Protein 3UE2 (pdb70)

CATH classification: 3.30.70.330

Organism: Homo sapiens (NCBI:txid9606)

Structure (mmCIF, N/CA/C/O backbone):
data_3UE2
#
_entry.id   3UE2
#
_cell.length_a   36.640
_cell.length_b   49.995
_cell.length_c   55.130
_cell.angle_alpha   90.00
_cell.angle_beta   90.00
_cell.angle_gamma   90.00
#
_symmetry.space_group_name_H-M   'P 21 21 21'
#
loop_
_entity.id
_entity.type
_entity.pdbx_description
1 polymer 'Poly(U)-binding-splicing factor PUF60'
2 non-polymer 'SULFATE ION'
3 water water
#
loop_
_atom_site.group_PDB
_atom_site.id
_atom_site.type_symbol
_atom_site.label_atom_id
_atom_site.label_alt_id
_atom_site.label_comp_id
_atom_site.label_asym_id
_atom_site.label_entity_id
_atom_site.label_seq_id
_atom_site.pdbx_PDB_ins_code
_atom_site.Cartn_x
_atom_site.Cartn_y
_atom_site.Cartn_z
_atom_site.occupancy
_atom_site.B_iso_or_equiv
_atom_site.auth_seq_id
_atom_site.auth_comp_id
_atom_site.auth_asym_id
_atom_site.auth_atom_id
_atom_site.pdbx_PDB_model_num
ATOM 1 N N . GLY A 1 1 ? -19.377 -19.175 56.054 1.00 14.26 0 GLY A N 1
ATOM 2 C CA . GLY A 1 1 ? -18.241 -18.769 56.925 1.00 12.25 0 GLY A CA 1
ATOM 3 C C . GLY A 1 1 ? -17.317 -19.931 57.251 1.00 12.63 0 GLY A C 1
ATOM 4 O O . GLY A 1 1 ? -17.274 -20.916 56.511 1.00 13.36 0 GLY A O 1
ATOM 5 N N . SER A 1 2 ? -16.608 -19.825 58.386 1.00 12.10 443 SER A N 1
ATOM 6 C CA . SER A 1 2 ? -15.631 -20.841 58.819 1.00 12.05 443 SER A CA 1
ATOM 7 C C . SER A 1 2 ? -14.746 -21.324 57.593 1.00 10.62 443 SER A C 1
ATOM 8 O O . SER A 1 2 ? -14.547 -22.528 57.379 1.00 12.82 443 SER A O 1
ATOM 11 N N . GLY A 1 3 ? -14.246 -20.360 56.811 1.00 10.86 444 GLY A N 1
ATOM 12 C CA . GLY A 1 3 ? -13.358 -20.647 55.739 1.00 11.11 444 GLY A CA 1
ATOM 13 C C . GLY A 1 3 ? -13.952 -20.688 54.342 1.00 9.99 444 GLY A C 1
ATOM 14 O O . GLY A 1 3 ? -13.210 -20.822 53.380 1.00 10.88 444 GLY A O 1
ATOM 15 N N . SER A 1 4 ? -15.288 -20.579 54.204 1.00 10.25 445 SER A N 1
ATOM 16 C CA . SER A 1 4 ? -15.920 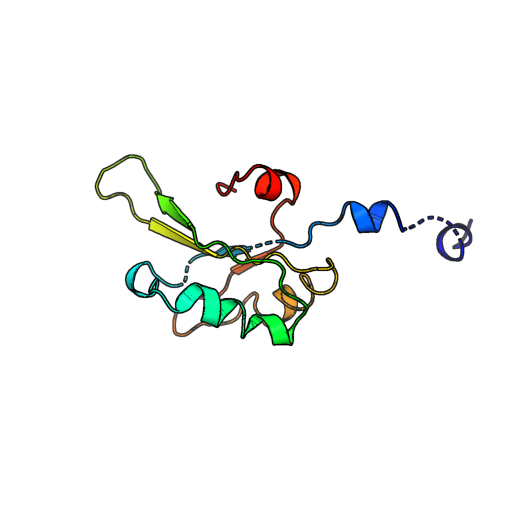-20.712 52.895 1.00 10.21 445 SER A CA 1
ATOM 17 C C . SER A 1 4 ? -15.531 -19.619 51.917 1.00 9.51 445 SER A C 1
ATOM 18 O O . SER A 1 4 ? -15.246 -19.920 50.775 1.00 10.10 445 SER A O 1
ATOM 21 N N . SER A 1 5 ? -15.442 -18.380 52.374 1.00 9.90 446 SER A N 1
ATOM 22 C CA . SER A 1 5 ? -15.077 -17.325 51.444 1.00 9.56 446 SER A CA 1
ATOM 23 C C . SER A 1 5 ? -13.632 -17.529 50.942 1.00 10.00 446 SER A C 1
ATOM 24 O O . SER A 1 5 ? -13.342 -17.415 49.736 1.00 9.49 446 SER A O 1
ATOM 27 N N . ALA A 1 6 ? -12.746 -17.924 51.852 1.00 9.13 447 ALA A N 1
ATOM 28 C CA . ALA A 1 6 ? -11.352 -18.229 51.437 1.00 8.61 447 ALA A CA 1
ATOM 29 C C . ALA A 1 6 ? -11.210 -19.426 50.485 1.00 9.76 447 ALA A C 1
ATOM 30 O O . ALA A 1 6 ? -10.463 -19.366 49.518 1.00 9.90 447 ALA A O 1
ATOM 32 N N . ARG A 1 7 ? -12.016 -20.450 50.688 1.00 9.95 448 ARG A N 1
ATOM 33 C CA . ARG A 1 7 ? -12.075 -21.592 49.768 1.00 10.09 448 ARG A CA 1
ATOM 34 C C . ARG A 1 7 ? -12.535 -21.176 48.375 1.00 9.20 448 ARG A C 1
ATOM 35 O O . ARG A 1 7 ? -12.150 -21.797 47.382 1.00 11.54 448 ARG A O 1
ATOM 43 N N . HIS A 1 8 ? -13.371 -20.151 48.314 1.00 9.41 449 HIS A N 1
ATOM 44 C CA . HIS A 1 8 ? -13.821 -19.572 47.057 1.00 8.65 449 HIS A CA 1
ATOM 45 C C . HIS A 1 8 ? -12.952 -18.397 46.583 1.00 7.43 449 HIS A C 1
ATOM 46 O O . HIS A 1 8 ? -13.283 -17.732 45.615 1.00 9.38 449 HIS A O 1
ATOM 61 N N . VAL A 1 10 ? -12.388 -15.490 47.775 1.00 8.94 451 VAL A N 1
ATOM 62 C CA . VAL A 1 10 ? -13.105 -14.230 47.716 1.00 8.60 451 VAL A CA 1
ATOM 63 C C . VAL A 1 10 ? -12.185 -13.059 48.040 1.00 8.55 451 VAL A C 1
ATOM 64 O O . VAL A 1 10 ? -11.520 -13.049 49.076 1.00 10.26 451 VAL A O 1
ATOM 76 N N . GLN A 1 12 ? -9.403 -12.315 46.808 1.00 9.52 453 GLN A N 1
ATOM 77 C CA . GLN A 1 12 ? -7.952 -12.563 46.761 1.00 9.55 453 GLN A CA 1
ATOM 78 C C . GLN A 1 12 ? -7.254 -11.876 45.593 1.00 9.17 453 GLN A C 1
ATOM 79 O O . GLN A 1 12 ? -6.145 -11.404 45.704 1.00 9.95 453 GLN A O 1
ATOM 85 N N . LYS A 1 13 ? -7.894 -11.881 44.438 1.00 9.15 454 LYS A N 1
ATOM 86 C CA A LYS A 1 13 ? -7.304 -11.309 43.218 0.47 10.16 454 LYS A CA 1
ATOM 87 C CA B LYS A 1 13 ? -7.260 -11.325 43.236 0.53 9.27 454 LYS A CA 1
ATOM 88 C C . LYS A 1 13 ? -7.088 -9.814 43.365 1.00 10.06 454 LYS A C 1
ATOM 89 O O . LYS A 1 13 ? -6.022 -9.277 43.010 1.00 10.67 454 LYS A O 1
ATOM 100 N N . LEU A 1 14 ? -8.082 -9.132 43.922 1.00 9.90 455 LEU A N 1
ATOM 101 C CA . LEU A 1 14 ? -7.945 -7.711 44.168 1.00 10.09 455 LEU A CA 1
ATOM 102 C C . LEU A 1 14 ? -6.904 -7.401 45.207 1.00 10.87 455 LEU A C 1
ATOM 103 O O . LEU A 1 14 ? -6.103 -6.483 45.037 1.00 11.80 455 LEU A O 1
ATOM 108 N N . LEU A 1 15 ? -6.933 -8.122 46.319 1.00 10.38 456 LEU A N 1
ATOM 109 C CA . LEU A 1 15 ? -5.893 -7.924 47.335 1.00 10.89 456 LEU A CA 1
ATOM 110 C C . LEU A 1 15 ? -4.500 -8.115 46.745 1.00 11.44 456 LEU A C 1
ATOM 111 O O . LEU A 1 15 ? -3.587 -7.339 47.020 1.00 12.46 456 LEU A O 1
ATOM 116 N N . ARG A 1 16 ? -4.330 -9.145 45.943 1.00 9.92 457 ARG A N 1
ATOM 117 C CA . ARG A 1 16 ? -3.052 -9.406 45.357 1.00 10.87 457 ARG A CA 1
ATOM 118 C C . ARG A 1 16 ? -2.601 -8.236 44.464 1.00 11.91 457 ARG A C 1
ATOM 119 O O . ARG A 1 16 ? -1.444 -7.821 44.516 1.00 12.35 457 ARG A O 1
ATOM 127 N N . LYS A 1 17 ? -3.526 -7.730 43.644 1.00 12.28 458 LYS A N 1
ATOM 128 C CA . LYS A 1 17 ? -3.242 -6.609 42.784 1.00 14.30 458 LYS A CA 1
ATOM 129 C C . LYS A 1 17 ? -2.752 -5.390 43.551 1.00 11.53 458 LYS A C 1
ATOM 130 O O . LYS A 1 17 ? -1.949 -4.602 43.006 1.00 14.97 458 LYS A O 1
ATOM 136 N N . GLN A 1 18 ? -3.214 -5.227 44.765 1.00 12.38 459 GLN A N 1
ATOM 137 C CA . GLN A 1 18 ? -2.862 -4.071 45.559 1.00 12.75 459 GLN A CA 1
ATOM 138 C C . GLN A 1 18 ? -1.569 -4.248 46.355 1.00 11.86 459 GLN A C 1
ATOM 139 O O . GLN A 1 18 ? -1.071 -3.295 46.951 1.00 16.56 459 GLN A O 1
ATOM 145 N N . GLU A 1 19 ? -0.991 -5.453 46.354 1.00 9.86 460 GLU A N 1
ATOM 146 C CA A GLU A 1 19 ? 0.264 -5.674 47.060 0.70 10.38 460 GLU A CA 1
ATOM 147 C CA B GLU A 1 19 ? 0.272 -5.687 47.061 0.30 10.71 460 GLU A CA 1
ATOM 148 C C . GLU A 1 19 ? 1.427 -5.050 46.321 1.00 8.71 460 GLU A C 1
ATOM 149 O O . GLU A 1 19 ? 1.605 -5.266 45.109 1.00 10.83 460 GLU A O 1
ATOM 160 N N . SER A 1 20 ? 2.261 -4.335 47.047 1.00 8.51 461 SER A N 1
ATOM 161 C CA . SER A 1 20 ? 3.427 -3.766 46.413 1.00 9.10 461 SER A CA 1
ATOM 162 C C . SER A 1 20 ? 4.390 -4.881 45.968 1.00 8.35 461 SER A C 1
ATOM 163 O O . SER A 1 20 ? 4.584 -5.850 46.707 1.00 8.91 461 SER A O 1
ATOM 166 N N . THR A 1 21 ? 5.075 -4.654 44.835 1.00 7.43 462 THR A N 1
ATOM 167 C CA . THR A 1 21 ? 6.101 -5.547 44.411 1.00 7.16 462 THR A CA 1
ATOM 168 C C . THR A 1 21 ? 7.494 -4.947 44.534 1.00 6.74 462 THR A C 1
ATOM 169 O O . THR A 1 21 ? 8.468 -5.538 44.027 1.00 8.03 462 THR A O 1
ATOM 173 N N . VAL A 1 22 ? 7.582 -3.808 45.145 1.00 6.75 463 VAL A N 1
ATOM 174 C CA . VAL A 1 22 ? 8.825 -3.067 45.262 1.00 7.05 463 VAL A CA 1
ATOM 175 C C . VAL A 1 22 ? 9.536 -3.347 46.609 1.00 6.85 463 VAL A C 1
ATOM 176 O O . VAL A 1 22 ? 8.936 -3.234 47.673 1.00 7.62 463 VAL A O 1
ATOM 188 N N . VAL A 1 24 ? 12.929 -2.066 48.816 1.00 6.72 465 VAL A N 1
ATOM 189 C CA . VAL A 1 24 ? 14.003 -1.105 48.980 1.00 6.83 465 VAL A CA 1
ATOM 190 C C . VAL A 1 24 ? 15.097 -1.739 49.868 1.00 7.17 465 VAL A C 1
ATOM 191 O O . VAL A 1 24 ? 14.794 -2.390 50.865 1.00 8.81 465 VAL A O 1
ATOM 195 N N . LEU A 1 25 ? 16.334 -1.563 49.427 1.00 7.61 466 LEU A N 1
ATOM 196 C CA . LEU A 1 25 ? 17.509 -1.943 50.171 1.00 8.72 466 LEU A CA 1
ATOM 197 C C . LEU A 1 25 ? 18.137 -0.671 50.655 1.00 9.92 466 LEU A C 1
ATOM 198 O O . LEU A 1 25 ? 18.506 0.208 49.851 1.00 10.99 466 LEU A O 1
ATOM 203 N N . ARG A 1 26 ? 18.176 -0.509 51.967 1.00 11.46 467 ARG A N 1
ATOM 204 C CA . ARG A 1 26 ? 18.514 0.816 52.585 1.00 15.14 467 ARG A CA 1
ATOM 205 C C . ARG A 1 26 ? 19.882 0.917 53.105 1.00 16.77 467 ARG A C 1
ATOM 206 O O . ARG A 1 26 ? 20.232 0.196 54.016 1.00 18.34 467 ARG A O 1
ATOM 214 N N . ASN A 1 27 ? 20.670 1.852 52.561 1.00 16.98 468 ASN A N 1
ATOM 215 C CA . ASN A 1 27 ? 22.041 2.099 53.067 1.00 16.29 468 ASN A CA 1
ATOM 216 C C . ASN A 1 27 ? 22.906 0.828 52.989 1.00 16.41 468 ASN A C 1
ATOM 217 O O . ASN A 1 27 ? 23.810 0.685 53.775 1.00 19.94 468 ASN A O 1
ATOM 235 N N . VAL A 1 29 ? 24.914 -0.137 50.221 1.00 15.48 470 VAL A N 1
ATOM 236 C CA . VAL A 1 29 ? 26.163 0.229 49.570 1.00 17.39 470 VAL A CA 1
ATOM 237 C C . VAL A 1 29 ? 26.451 1.678 49.870 1.00 17.64 470 VAL A C 1
ATOM 238 O O . VAL A 1 29 ? 25.578 2.413 50.297 1.00 19.02 470 VAL A O 1
ATOM 242 N N . ASP A 1 30 ? 27.687 2.098 49.570 1.00 22.48 471 ASP A N 1
ATOM 243 C CA . ASP A 1 30 ? 28.095 3.525 49.658 1.00 23.94 471 ASP A CA 1
ATOM 244 C C . ASP A 1 30 ? 28.179 4.139 48.324 1.00 22.43 471 ASP A C 1
ATOM 245 O O . ASP A 1 30 ? 28.275 3.452 47.333 1.00 20.76 471 ASP A O 1
ATOM 250 N N . PRO A 1 31 ? 28.118 5.491 48.265 1.00 21.62 472 PRO A N 1
ATOM 251 C CA . PRO A 1 31 ? 28.134 6.197 46.975 1.00 22.11 472 PRO A CA 1
ATOM 252 C C . PRO A 1 31 ? 29.275 5.783 46.001 1.00 22.86 472 PRO A C 1
ATOM 253 O O . PRO A 1 31 ? 29.028 5.627 44.784 1.00 25.84 472 PRO A O 1
ATOM 257 N N . LYS A 1 32 ? 30.471 5.518 46.539 1.00 23.68 473 LYS A N 1
ATOM 258 C CA . LYS A 1 32 ? 31.649 5.070 45.706 1.00 25.60 473 LYS A CA 1
ATOM 259 C C . LYS A 1 32 ? 31.362 3.781 44.916 1.00 24.65 473 LYS A C 1
ATOM 260 O O . LYS A 1 32 ? 32.003 3.511 43.891 1.00 25.43 473 LYS A O 1
ATOM 264 N N . ASP A 1 33 ? 30.442 2.971 45.427 1.00 22.58 474 ASP A N 1
ATOM 265 C CA . ASP A 1 33 ? 30.089 1.711 44.793 1.00 21.37 474 ASP A CA 1
ATOM 266 C C . ASP A 1 33 ? 29.208 1.892 43.587 1.00 22.39 474 ASP A C 1
ATOM 267 O O . ASP A 1 33 ? 28.964 0.948 42.865 1.00 24.49 474 ASP A O 1
ATOM 272 N N . ILE A 1 34 ? 28.670 3.104 43.381 1.00 21.10 475 ILE A N 1
ATOM 273 C CA . ILE A 1 34 ? 27.717 3.262 42.277 1.00 19.77 475 ILE A CA 1
ATOM 274 C C . ILE A 1 34 ? 28.488 3.515 41.017 1.00 20.89 475 ILE A C 1
ATOM 275 O O . ILE A 1 34 ? 29.079 4.651 40.849 1.00 27.97 475 ILE A O 1
ATOM 280 N N . ASP A 1 35 ? 28.581 2.481 40.168 1.00 23.44 476 ASP A N 1
ATOM 281 C CA . ASP A 1 35 ? 29.246 2.596 38.846 1.00 22.30 476 ASP A CA 1
ATOM 282 C C . ASP A 1 35 ? 28.281 2.168 37.765 1.00 23.31 476 ASP A C 1
ATOM 283 O O . ASP A 1 35 ? 27.109 1.881 38.057 1.00 23.19 476 ASP A O 1
ATOM 288 N N . ASP A 1 36 ? 28.734 2.117 36.501 1.00 23.44 477 ASP A N 1
ATOM 289 C CA . ASP A 1 36 ? 27.814 1.774 35.379 1.00 24.90 477 ASP A CA 1
ATOM 290 C C . ASP A 1 36 ? 27.374 0.326 35.382 1.00 25.38 477 ASP A C 1
ATOM 291 O O . ASP A 1 36 ? 26.560 -0.079 34.518 1.00 27.77 477 ASP A O 1
ATOM 296 N N . ASP A 1 37 ? 27.911 -0.448 36.340 1.00 24.18 478 ASP A N 1
ATOM 297 C CA . ASP A 1 37 ? 27.573 -1.862 36.525 1.00 22.36 478 ASP A CA 1
ATOM 298 C C . ASP A 1 37 ? 26.589 -2.153 37.681 1.00 20.47 478 ASP A C 1
ATOM 299 O O . ASP A 1 37 ? 26.009 -3.224 37.696 1.00 17.93 478 ASP A O 1
ATOM 304 N N . LEU A 1 38 ? 26.474 -1.276 38.681 1.00 17.82 479 LEU A N 1
ATOM 305 C CA . LEU A 1 38 ? 25.728 -1.635 39.914 1.00 16.60 479 LEU A CA 1
ATOM 306 C C . LEU A 1 38 ? 24.275 -2.059 39.676 1.00 14.09 479 LEU A C 1
ATOM 307 O O . LEU A 1 38 ? 23.788 -3.016 40.263 1.00 13.32 479 LEU A O 1
ATOM 312 N N . GLU A 1 39 ? 23.564 -1.275 38.874 1.00 13.99 480 GLU A N 1
ATOM 313 C CA . GLU A 1 39 ? 22.178 -1.564 38.606 1.00 13.29 480 GLU A CA 1
ATOM 314 C C . GLU A 1 39 ? 22.047 -2.953 37.998 1.00 12.23 480 GLU A C 1
ATOM 315 O O . GLU A 1 39 ? 21.171 -3.710 38.365 1.00 11.67 480 GLU A O 1
ATOM 321 N N . GLY A 1 40 ? 22.922 -3.280 37.051 1.00 13.26 481 GLY A N 1
ATOM 322 C CA . GLY A 1 40 ? 22.963 -4.583 36.451 1.00 14.06 481 GLY A CA 1
ATOM 323 C C . GLY A 1 40 ? 23.318 -5.684 37.414 1.00 12.26 481 GLY A C 1
ATOM 324 O O . GLY A 1 40 ? 22.738 -6.745 37.356 1.00 12.63 481 GLY A O 1
ATOM 325 N N . GLU A 1 41 ? 24.265 -5.436 38.296 1.00 12.49 482 GLU A N 1
ATOM 326 C CA . GLU A 1 41 ? 24.644 -6.418 39.320 1.00 12.06 482 GLU A CA 1
ATOM 327 C C . GLU A 1 41 ? 23.474 -6.751 40.273 1.00 9.06 482 GLU A C 1
ATOM 328 O O . GLU A 1 41 ? 23.186 -7.885 40.571 1.00 10.55 482 GLU A O 1
ATOM 334 N N . VAL A 1 42 ? 22.769 -5.713 40.692 1.00 9.09 483 VAL A N 1
ATOM 335 C CA . VAL A 1 42 ? 21.594 -5.920 41.532 1.00 9.64 483 VAL A CA 1
ATOM 336 C C . VAL A 1 42 ? 20.484 -6.653 40.768 1.00 8.85 483 VAL A C 1
ATOM 337 O O . VAL A 1 42 ? 19.852 -7.590 41.312 1.00 8.23 483 VAL A O 1
ATOM 341 N N . THR A 1 43 ? 20.235 -6.251 39.508 1.00 9.31 484 THR A N 1
ATOM 342 C CA . THR A 1 43 ? 19.255 -6.930 38.675 1.00 9.66 484 THR A CA 1
ATOM 343 C C . THR A 1 43 ? 19.541 -8.405 38.581 1.00 10.20 484 THR A C 1
ATOM 344 O O . THR A 1 43 ? 18.662 -9.259 38.819 1.00 10.65 484 THR A O 1
ATOM 348 N N . GLU A 1 44 ? 20.764 -8.729 38.170 1.00 11.78 485 GLU A N 1
ATOM 349 C CA A GLU A 1 44 ? 21.177 -10.127 38.004 0.46 13.81 485 GLU A CA 1
ATOM 350 C CA B GLU A 1 44 ? 21.140 -10.141 38.008 0.54 13.28 485 GLU A CA 1
ATOM 351 C C . GLU A 1 44 ? 20.993 -10.901 39.280 1.00 11.38 485 GLU A C 1
ATOM 352 O O . GLU A 1 44 ? 20.429 -11.992 39.281 1.00 12.80 485 GLU A O 1
ATOM 363 N N . GLU A 1 45 ? 21.480 -10.334 40.386 1.00 11.28 486 GLU A N 1
ATOM 364 C CA . GLU A 1 45 ? 21.402 -11.025 41.642 1.00 10.81 486 GLU A CA 1
ATOM 365 C C . GLU A 1 45 ? 19.959 -11.347 42.015 1.00 9.85 486 GLU A C 1
ATOM 366 O O . GLU A 1 45 ? 19.640 -12.444 42.500 1.00 10.53 486 GLU A O 1
ATOM 372 N N . CYS A 1 46 ? 19.085 -10.369 41.848 1.00 8.50 487 CYS A N 1
ATOM 373 C CA . CYS A 1 46 ? 17.716 -10.533 42.257 1.00 8.18 487 CYS A CA 1
ATOM 374 C C . CYS A 1 46 ? 16.910 -11.513 41.389 1.00 7.69 487 CYS A C 1
ATOM 375 O O . CYS A 1 46 ? 15.827 -11.934 41.787 1.00 7.98 487 CYS A O 1
ATOM 378 N N . GLY A 1 47 ? 17.478 -11.926 40.248 1.00 8.68 488 GLY A N 1
ATOM 379 C CA . GLY A 1 47 ? 16.908 -13.026 39.509 1.00 9.24 488 GLY A CA 1
ATOM 380 C C . GLY A 1 47 ? 16.928 -14.373 40.223 1.00 8.53 488 GLY A C 1
ATOM 381 O O . GLY A 1 47 ? 16.254 -15.305 39.794 1.00 7.59 488 GLY A O 1
ATOM 382 N N . LYS A 1 48 ? 17.656 -14.447 41.335 1.00 7.93 489 LYS A N 1
ATOM 383 C CA . LYS A 1 48 ? 17.562 -15.624 42.211 1.00 7.80 489 LYS A CA 1
ATOM 384 C C . LYS A 1 48 ? 16.259 -15.647 42.999 1.00 8.71 489 LYS A C 1
ATOM 385 O O . LYS A 1 48 ? 15.916 -16.680 43.600 1.00 10.67 489 LYS A O 1
ATOM 391 N N . PHE A 1 49 ? 15.517 -14.545 43.006 1.00 8.34 490 PHE A N 1
ATOM 392 C CA . PHE A 1 49 ? 14.270 -14.443 43.776 1.00 9.08 490 PHE A CA 1
ATOM 393 C C . PHE A 1 49 ? 13.032 -14.285 42.888 1.00 9.51 490 PHE A C 1
ATOM 394 O O . PHE A 1 49 ? 11.947 -14.680 43.309 1.00 11.24 490 PHE A O 1
ATOM 402 N N . GLY A 1 50 ? 13.190 -13.689 41.710 1.00 8.88 491 GLY A N 1
ATOM 403 C CA . GLY A 1 50 ? 12.062 -13.435 40.887 1.00 10.13 491 GLY A CA 1
ATOM 404 C C . GLY A 1 50 ? 12.410 -12.762 39.595 1.00 9.40 491 GLY A C 1
ATOM 405 O O . GLY A 1 50 ? 13.550 -12.443 39.355 1.00 10.02 491 GLY A O 1
ATOM 406 N N . ALA A 1 51 ? 11.381 -12.546 38.774 1.00 9.74 492 ALA A N 1
ATOM 407 C CA . ALA A 1 51 ? 11.484 -11.731 37.570 1.00 9.38 492 ALA A CA 1
ATOM 408 C C . ALA A 1 51 ? 11.586 -10.241 38.019 1.00 9.72 492 ALA A C 1
ATOM 409 O O . ALA A 1 51 ? 10.729 -9.730 38.756 1.00 11.03 492 ALA A O 1
ATOM 411 N N . VAL A 1 52 ? 12.642 -9.575 37.600 1.00 9.12 493 VAL A N 1
ATOM 412 C CA . VAL A 1 52 ? 12.881 -8.202 37.976 1.00 8.48 493 VAL A CA 1
ATOM 413 C C . VAL A 1 52 ? 12.405 -7.295 36.830 1.00 8.29 493 VAL A C 1
ATOM 414 O O . VAL A 1 52 ? 12.889 -7.350 35.681 1.00 10.81 493 VAL A O 1
ATOM 418 N N . ASN A 1 53 ? 11.495 -6.381 37.154 1.00 8.18 494 ASN A N 1
ATOM 419 C CA . ASN A 1 53 ? 11.016 -5.390 36.167 1.00 8.30 494 ASN A CA 1
ATOM 420 C C . ASN A 1 53 ? 12.071 -4.302 35.941 1.00 8.90 494 ASN A C 1
ATOM 421 O O . ASN A 1 53 ? 12.427 -3.997 34.796 1.00 10.36 494 ASN A O 1
ATOM 426 N N . ARG A 1 54 ? 12.560 -3.721 37.035 1.00 8.58 495 ARG A N 1
ATOM 427 C CA . ARG A 1 54 ? 13.488 -2.593 36.956 1.00 8.14 495 ARG A CA 1
ATOM 428 C C . ARG A 1 54 ? 14.102 -2.346 38.335 1.00 7.89 495 ARG A C 1
ATOM 429 O O . ARG A 1 54 ? 13.590 -2.779 39.363 1.00 7.88 495 ARG A O 1
ATOM 437 N N . VAL A 1 55 ? 15.219 -1.634 38.308 1.00 8.16 496 VAL A N 1
ATOM 438 C CA A VAL A 1 55 ? 15.979 -1.243 39.487 0.94 8.42 496 VAL A CA 1
ATOM 439 C CA B VAL A 1 55 ? 15.884 -1.205 39.506 0.06 7.74 496 VAL A CA 1
ATOM 440 C C . VAL A 1 55 ? 16.302 0.262 39.359 1.00 8.31 496 VAL A C 1
ATOM 441 O O . VAL A 1 55 ? 16.685 0.711 38.276 1.00 11.58 496 VAL A O 1
ATOM 448 N N . ILE A 1 56 ? 16.134 0.993 40.482 1.00 9.23 497 ILE A N 1
ATOM 449 C CA . ILE A 1 56 ? 16.495 2.403 4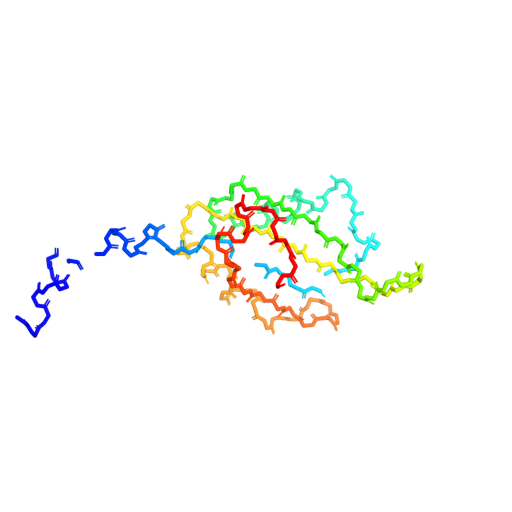0.551 1.00 8.23 497 ILE A CA 1
ATOM 450 C C . ILE A 1 56 ? 17.390 2.597 41.726 1.00 9.06 497 ILE A C 1
ATOM 451 O O . ILE A 1 56 ? 17.070 2.172 42.830 1.00 9.08 497 ILE A O 1
ATOM 456 N N . ILE A 1 57 ? 18.507 3.303 41.501 1.00 10.25 498 ILE A N 1
ATOM 457 C CA A ILE A 1 57 ? 19.474 3.619 42.547 0.51 10.75 498 ILE A CA 1
ATOM 458 C CA B ILE A 1 57 ? 19.431 3.643 42.562 0.49 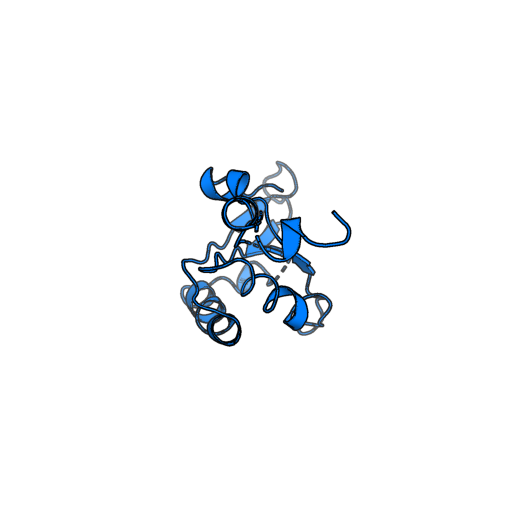11.21 498 ILE A CA 1
ATOM 459 C C . ILE A 1 57 ? 19.321 5.130 42.851 1.00 10.42 498 ILE A C 1
ATOM 460 O O . ILE A 1 57 ? 19.390 5.943 41.928 1.00 12.87 498 ILE A O 1
ATOM 469 N N . TYR A 1 58 ? 19.106 5.479 44.121 1.00 9.64 499 TYR A N 1
ATOM 470 C CA . TYR A 1 58 ? 18.875 6.842 44.533 1.00 8.96 499 TYR A CA 1
ATOM 471 C C . TYR A 1 58 ? 19.801 7.248 45.641 1.00 9.40 499 TYR A C 1
ATOM 472 O O . TYR A 1 58 ? 19.900 6.564 46.660 1.00 10.24 499 TYR A O 1
ATOM 481 N N . GLN A 1 59 ? 20.516 8.336 45.436 1.00 8.22 500 GLN A N 1
ATOM 482 C CA . GLN A 1 59 ? 21.413 8.901 46.461 1.00 8.41 500 GLN A CA 1
ATOM 483 C C . GLN A 1 59 ? 20.681 10.007 47.186 1.00 8.07 500 GLN A C 1
ATOM 484 O O . GLN A 1 59 ? 20.573 11.141 46.694 1.00 11.35 500 GLN A O 1
ATOM 490 N N . GLU A 1 60 ? 20.167 9.673 48.343 1.00 8.62 501 GLU A N 1
ATOM 491 C CA . GLU A 1 60 ? 19.296 10.588 49.060 1.00 9.67 501 GLU A CA 1
ATOM 492 C C . GLU A 1 60 ? 20.139 11.461 50.011 1.00 9.51 501 GLU A C 1
ATOM 493 O O . GLU A 1 60 ? 20.889 10.943 50.869 1.00 11.08 501 GLU A O 1
ATOM 499 N N . LYS A 1 61 ? 19.966 12.786 49.907 1.00 11.33 502 LYS A N 1
ATOM 500 C CA . LYS A 1 61 ? 20.644 13.727 50.841 1.00 11.39 502 LYS A CA 1
ATOM 501 C C . LYS A 1 61 ? 19.974 13.701 52.182 1.00 13.02 502 LYS A C 1
ATOM 502 O O . LYS A 1 61 ? 18.749 13.752 52.256 1.00 15.57 502 LYS A O 1
ATOM 508 N N . GLN A 1 62 ? 20.770 13.729 53.254 1.00 13.45 503 GLN A N 1
ATOM 509 C CA . GLN A 1 62 ? 20.255 13.805 54.641 1.00 14.85 503 GLN A CA 1
ATOM 510 C C . GLN A 1 62 ? 20.603 15.171 55.127 1.00 16.98 503 GLN A C 1
ATOM 511 O O . GLN A 1 62 ? 21.623 15.356 55.739 1.00 23.41 503 GLN A O 1
ATOM 517 N N . GLY A 1 63 ? 19.776 16.124 54.829 1.00 15.86 504 GLY A N 1
ATOM 518 C CA . GLY A 1 63 ? 20.036 17.501 55.158 1.00 15.75 504 GLY A CA 1
ATOM 519 C C . GLY A 1 63 ? 20.150 18.321 53.891 1.00 15.43 504 GLY A C 1
ATOM 520 O O . GLY A 1 63 ? 20.224 17.821 52.801 1.00 17.75 504 GLY A O 1
ATOM 521 N N . GLU A 1 64 ? 20.128 19.593 54.062 1.00 19.94 505 GLU A N 1
ATOM 522 C CA . GLU A 1 64 ? 20.062 20.509 52.922 1.00 21.51 505 GLU A CA 1
ATOM 523 C C . GLU A 1 64 ? 21.388 21.096 52.554 1.00 20.89 505 GLU A C 1
ATOM 524 O O . GLU A 1 64 ? 21.511 21.725 51.489 1.00 22.91 505 GLU A O 1
ATOM 530 N N A GLU A 1 65 ? 22.412 20.769 53.303 0.51 14.96 506 GLU A N 1
ATOM 531 N N B GLU A 1 65 ? 22.405 20.924 53.397 0.49 18.96 506 GLU A N 1
ATOM 532 C CA A GLU A 1 65 ? 23.703 21.375 53.152 0.51 15.09 506 GLU A CA 1
ATOM 533 C CA B GLU A 1 65 ? 23.695 21.553 53.143 0.49 19.87 506 GLU A CA 1
ATOM 534 C C A GLU A 1 65 ? 24.515 20.802 52.001 0.51 14.15 506 GLU A C 1
ATOM 535 C C B GLU A 1 65 ? 24.547 20.820 52.086 0.49 17.90 506 GLU A C 1
ATOM 536 O O A GLU A 1 65 ? 24.254 19.699 51.553 0.51 12.83 506 GLU A O 1
ATOM 537 O O B GLU A 1 65 ? 24.295 19.647 51.743 0.49 17.43 506 GLU A O 1
ATOM 548 N N . GLU A 1 66 ? 25.524 21.541 51.552 1.00 14.81 507 GLU A N 1
ATOM 549 C CA . GLU A 1 66 ? 26.338 21.089 50.418 1.00 15.18 507 GLU A CA 1
ATOM 550 C C . GLU A 1 66 ? 27.021 19.763 50.745 1.00 16.86 507 GLU A C 1
ATOM 551 O O . GLU A 1 66 ? 27.114 18.889 49.876 1.00 19.53 507 GLU A O 1
ATOM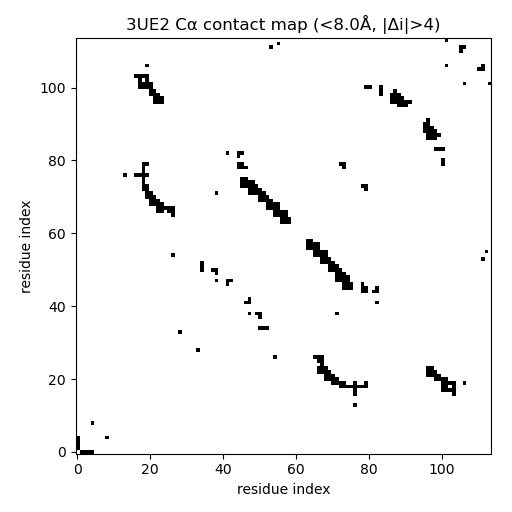 557 N N . ASP A 1 67 ? 27.406 19.584 52.029 1.00 19.39 508 ASP A N 1
ATOM 558 C CA A ASP A 1 67 ? 28.173 18.451 52.532 0.50 19.96 508 ASP A CA 1
ATOM 559 C CA B ASP A 1 67 ? 28.114 18.264 52.350 0.50 20.96 508 ASP A CA 1
ATOM 560 C C . ASP A 1 67 ? 27.304 17.447 53.307 1.00 19.67 508 ASP A C 1
ATOM 561 O O . ASP A 1 67 ? 27.821 16.642 54.058 1.00 20.62 508 ASP A O 1
ATOM 570 N N . ALA A 1 68 ? 25.973 17.580 53.210 1.00 15.82 509 ALA A N 1
ATOM 571 C CA . ALA A 1 68 ? 25.063 16.626 53.873 1.00 14.78 509 ALA A CA 1
ATOM 572 C C . ALA A 1 68 ? 25.435 15.189 53.457 1.00 15.23 509 ALA A C 1
ATOM 573 O O . ALA A 1 68 ? 25.787 14.927 52.335 1.00 13.98 509 ALA A O 1
ATOM 575 N N . GLU A 1 69 ? 25.310 14.243 54.382 1.00 14.25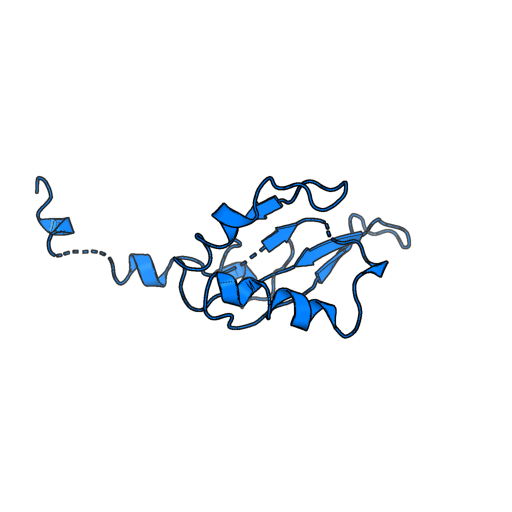 510 GLU A N 1
ATOM 576 C CA . GLU A 1 69 ? 25.608 12.895 54.069 1.00 14.97 510 GLU A CA 1
ATOM 577 C C . GLU A 1 69 ? 24.565 12.337 53.075 1.00 12.47 510 GLU A C 1
ATOM 578 O O . GLU A 1 69 ? 23.451 12.830 52.976 1.00 14.62 510 GLU A O 1
ATOM 584 N N . ILE A 1 70 ? 24.981 11.326 52.348 1.00 11.83 511 ILE A N 1
ATOM 585 C CA . ILE A 1 70 ? 24.136 10.609 51.410 1.00 11.39 511 ILE A CA 1
ATOM 586 C C . ILE A 1 70 ? 23.811 9.214 51.952 1.00 12.60 511 ILE A C 1
ATOM 587 O O . ILE A 1 70 ? 24.664 8.563 52.561 1.00 13.30 511 ILE A O 1
ATOM 592 N N . ILE A 1 71 ? 22.572 8.792 51.784 1.00 10.91 512 ILE A N 1
ATOM 593 C CA . ILE A 1 71 ? 22.190 7.404 52.015 1.00 11.98 512 ILE A CA 1
ATOM 594 C C . ILE A 1 71 ? 21.754 6.846 50.659 1.00 10.89 512 ILE A C 1
ATOM 595 O O . ILE A 1 71 ? 20.880 7.422 50.011 1.00 12.18 512 ILE A O 1
ATOM 600 N N . VAL A 1 72 ? 22.385 5.733 50.247 1.00 10.02 513 VAL A N 1
ATOM 601 C CA . VAL A 1 72 ? 22.008 5.074 49.010 1.00 8.76 513 VAL A CA 1
ATOM 602 C C . VAL A 1 72 ? 20.812 4.144 49.266 1.00 7.86 513 VAL A C 1
ATOM 603 O O . VAL A 1 72 ? 20.856 3.313 50.148 1.00 9.46 513 VAL A O 1
ATOM 607 N N . LYS A 1 73 ? 19.759 4.351 48.488 1.00 7.36 514 LYS A N 1
ATOM 608 C CA . LYS A 1 73 ? 18.588 3.508 48.475 1.00 8.44 514 LYS A CA 1
ATOM 609 C C . LYS A 1 73 ? 18.484 2.809 47.102 1.00 8.78 514 LYS A C 1
ATOM 610 O O . LYS A 1 73 ? 18.550 3.455 46.088 1.00 10.83 514 LYS A O 1
ATOM 616 N N . ILE A 1 74 ? 18.364 1.469 47.133 1.00 7.86 515 ILE A N 1
ATOM 617 C CA . ILE A 1 74 ? 18.242 0.700 45.912 1.00 7.95 515 ILE A CA 1
ATOM 618 C C . ILE A 1 74 ? 16.828 0.137 45.882 1.00 7.58 515 ILE A C 1
ATOM 619 O O . ILE A 1 74 ? 16.443 -0.601 46.805 1.00 8.54 515 ILE A O 1
ATOM 624 N N . PHE A 1 75 ? 16.104 0.465 44.823 1.00 6.66 516 PHE A N 1
ATOM 625 C CA . PHE A 1 75 ? 14.742 -0.032 44.656 1.00 7.35 516 PHE A CA 1
ATOM 626 C C . PHE A 1 75 ? 14.740 -1.124 43.612 1.00 7.04 516 PHE A C 1
ATOM 627 O O . PHE A 1 75 ? 15.274 -0.925 42.516 1.00 8.36 516 PHE A O 1
ATOM 635 N N . VAL A 1 76 ? 14.090 -2.240 43.913 1.00 6.42 517 VAL A N 1
ATOM 636 C CA . VAL A 1 76 ? 13.950 -3.337 43.002 1.00 6.94 517 VAL A CA 1
ATOM 637 C C . VAL A 1 76 ? 12.433 -3.630 42.861 1.00 6.38 517 VAL A C 1
ATOM 638 O O . VAL A 1 76 ? 11.815 -4.051 43.833 1.00 7.09 517 VAL A O 1
ATOM 642 N N . GLU A 1 77 ? 11.886 -3.462 41.644 1.00 6.59 518 GLU A N 1
ATOM 643 C CA . GLU A 1 77 ? 10.531 -3.783 41.401 1.00 6.66 518 GLU A CA 1
ATOM 644 C C . GLU A 1 77 ? 10.464 -5.145 40.760 1.00 7.25 518 GLU A C 1
ATOM 645 O O . GLU A 1 77 ? 10.970 -5.338 39.662 1.00 8.70 518 GLU A O 1
ATOM 651 N N . PHE A 1 78 ? 9.814 -6.082 41.458 1.00 7.23 519 PHE A N 1
ATOM 652 C CA . PHE A 1 78 ? 9.642 -7.431 40.945 1.00 7.86 519 PHE A CA 1
ATOM 653 C C . PHE A 1 78 ? 8.321 -7.560 40.200 1.00 7.57 519 PHE A C 1
ATOM 654 O O . PHE A 1 78 ? 7.431 -6.710 40.302 1.00 9.29 519 PHE A O 1
ATOM 662 N N . SER A 1 79 ? 8.181 -8.650 39.456 1.00 8.44 520 SER A N 1
ATOM 663 C CA . SER A 1 79 ? 6.952 -8.829 38.700 1.00 9.65 520 SER A CA 1
ATOM 664 C C . SER A 1 79 ? 5.737 -9.115 39.582 1.00 9.54 520 SER A C 1
ATOM 665 O O . SER A 1 79 ? 4.619 -8.659 39.281 1.00 11.15 520 SER A O 1
ATOM 668 N N . ILE A 1 80 ? 5.946 -9.871 40.668 1.00 9.04 521 ILE A N 1
ATOM 669 C CA . ILE A 1 80 ? 4.869 -10.262 41.582 1.00 9.91 521 ILE A CA 1
ATOM 670 C C . ILE A 1 80 ? 5.359 -10.115 43.032 1.00 8.43 521 ILE A C 1
ATOM 671 O O . ILE A 1 80 ? 6.542 -10.228 43.305 1.00 9.38 521 ILE A O 1
ATOM 676 N N . ALA A 1 81 ? 4.447 -9.833 43.900 1.00 8.64 522 ALA A N 1
ATOM 677 C CA . ALA A 1 81 ? 4.759 -9.548 45.320 1.00 8.88 522 ALA A CA 1
ATOM 678 C C . ALA A 1 81 ? 5.376 -10.701 46.061 1.00 9.07 522 ALA A C 1
ATOM 679 O O . ALA A 1 81 ? 6.185 -10.517 46.962 1.00 9.19 522 ALA A O 1
ATOM 681 N N . SER A 1 82 ? 5.036 -11.917 45.684 1.00 9.21 523 SER A N 1
ATOM 682 C CA A SER A 1 82 ? 5.627 -13.071 46.327 0.52 9.63 523 SER A CA 1
ATOM 683 C CA B SER A 1 82 ? 5.635 -13.077 46.340 0.48 9.31 523 SER A CA 1
ATOM 684 C C . SER A 1 82 ? 7.159 -13.062 46.162 1.00 8.32 523 SER A C 1
ATOM 685 O O . SER A 1 82 ? 7.908 -13.439 47.067 1.00 10.53 523 SER A O 1
ATOM 690 N N . GLU A 1 83 ? 7.613 -12.639 44.988 1.00 9.22 524 GLU A N 1
ATOM 691 C CA . GLU A 1 83 ? 9.033 -12.546 44.678 1.00 9.67 524 GLU A CA 1
ATOM 692 C C . GLU A 1 83 ? 9.746 -11.506 45.567 1.00 8.79 524 GLU A C 1
ATOM 693 O O . GLU A 1 83 ? 10.809 -11.797 46.144 1.00 8.63 524 GLU A O 1
ATOM 699 N N . THR A 1 84 ? 9.084 -10.369 45.755 1.00 7.97 525 THR A N 1
ATOM 700 C CA . THR A 1 84 ? 9.563 -9.316 46.598 1.00 7.42 525 THR A CA 1
ATOM 701 C C . THR A 1 84 ? 9.798 -9.864 48.002 1.00 7.71 525 THR A C 1
ATOM 702 O O . THR A 1 84 ? 10.818 -9.622 48.644 1.00 8.26 525 THR A O 1
ATOM 706 N N . HIS A 1 85 ? 8.835 -10.644 48.473 1.00 8.07 526 HIS A N 1
ATOM 707 C CA . HIS A 1 85 ? 8.947 -11.196 49.821 1.00 8.73 526 HIS A CA 1
ATOM 708 C C . HIS A 1 85 ? 10.016 -12.274 49.973 1.00 8.15 526 HIS A C 1
ATOM 709 O O . HIS A 1 85 ? 10.686 -12.352 50.997 1.00 8.87 526 HIS A O 1
ATOM 716 N N . LYS A 1 86 ? 10.197 -13.112 48.962 1.00 8.49 527 LYS A N 1
ATOM 717 C CA A LYS A 1 86 ? 11.323 -14.074 48.945 0.50 8.65 527 LYS A CA 1
ATOM 718 C CA B LYS A 1 86 ? 11.281 -14.076 48.942 0.50 9.01 527 LYS A CA 1
ATOM 719 C C . LYS A 1 86 ? 12.646 -13.344 49.040 1.00 9.25 527 LYS A C 1
ATOM 720 O O . LYS A 1 86 ? 13.541 -13.760 49.777 1.00 9.30 527 LYS A O 1
ATOM 731 N N . ALA A 1 87 ? 12.800 -12.279 48.251 1.00 8.41 528 ALA A N 1
ATOM 732 C CA . ALA A 1 87 ? 14.013 -11.506 48.237 1.00 8.39 528 ALA A CA 1
ATOM 733 C C . ALA A 1 87 ? 14.263 -10.914 49.637 1.00 7.91 528 ALA A C 1
ATOM 734 O O . ALA A 1 87 ? 15.376 -11.009 50.194 1.00 8.16 528 ALA A O 1
ATOM 736 N N . ILE A 1 88 ? 13.226 -10.268 50.212 1.00 7.93 529 ILE A N 1
ATOM 737 C CA . ILE A 1 88 ? 13.370 -9.685 51.532 1.00 7.37 529 ILE A CA 1
ATOM 738 C C . ILE A 1 88 ? 13.800 -10.750 52.571 1.00 8.78 529 ILE A C 1
ATOM 739 O O . ILE A 1 88 ? 14.643 -10.527 53.421 1.00 9.60 529 ILE A O 1
ATOM 744 N N . GLN A 1 89 ? 13.185 -11.931 52.511 1.00 8.79 530 GLN A N 1
ATOM 745 C CA . GLN A 1 89 ? 13.555 -13.002 53.460 1.00 9.69 530 GLN A CA 1
ATOM 746 C C . GLN A 1 89 ? 15.001 -13.408 53.346 1.00 10.48 530 GLN A C 1
ATOM 747 O O . GLN A 1 89 ? 15.613 -13.761 54.338 1.00 12.81 530 GLN A O 1
ATOM 753 N N . ALA A 1 90 ? 15.545 -13.397 52.135 1.00 8.86 531 ALA A N 1
ATOM 754 C CA . ALA A 1 90 ? 16.922 -13.806 51.898 1.00 9.16 531 ALA A CA 1
ATOM 755 C C . ALA A 1 90 ? 17.964 -12.726 52.196 1.00 9.80 531 ALA A C 1
ATOM 756 O O . ALA A 1 90 ? 19.105 -13.052 52.438 1.00 10.62 531 ALA A O 1
ATOM 758 N N . LEU A 1 91 ? 17.532 -11.452 52.171 1.00 8.77 532 LEU A N 1
ATOM 759 C CA . LEU A 1 91 ? 18.456 -10.325 52.279 1.00 8.10 532 LEU A CA 1
ATOM 760 C C . LEU A 1 91 ? 18.387 -9.591 53.633 1.00 9.05 532 LEU A C 1
ATOM 761 O O . LEU A 1 91 ? 19.416 -9.184 54.170 1.00 11.81 532 LEU A O 1
ATOM 766 N N . ASN A 1 92 ? 17.199 -9.423 54.182 1.00 9.15 533 ASN A N 1
ATOM 767 C CA . ASN A 1 92 ? 17.055 -8.585 55.343 1.00 9.59 533 ASN A CA 1
ATOM 768 C C . ASN A 1 92 ?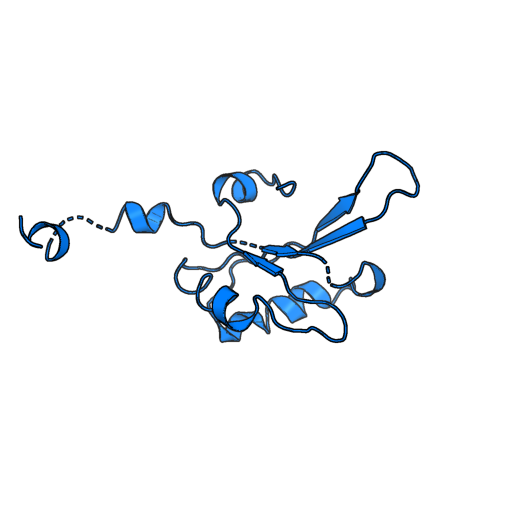 17.837 -9.141 56.511 1.00 11.02 533 ASN A C 1
ATOM 769 O O . ASN A 1 92 ? 17.791 -10.343 56.780 1.00 11.82 533 ASN A O 1
ATOM 774 N N . GLY A 1 93 ? 18.577 -8.259 57.206 1.00 10.59 534 GLY A N 1
ATOM 775 C CA . GLY A 1 93 ? 19.272 -8.652 58.416 1.00 11.84 534 GLY A CA 1
ATOM 776 C C . GLY A 1 93 ? 20.625 -9.270 58.198 1.00 13.43 534 GLY A C 1
ATOM 777 O O . GLY A 1 93 ? 21.293 -9.583 59.187 1.00 14.10 534 GLY A O 1
ATOM 778 N N . ARG A 1 94 ? 21.042 -9.492 56.950 1.00 12.56 535 ARG A N 1
ATOM 779 C CA . ARG A 1 94 ? 22.335 -10.038 56.692 1.00 13.29 535 ARG A CA 1
ATOM 780 C C . ARG A 1 94 ? 23.399 -9.000 56.863 1.00 12.26 535 ARG A C 1
ATOM 781 O O . ARG A 1 94 ? 23.130 -7.839 56.854 1.00 14.89 535 ARG A O 1
ATOM 789 N N . TRP A 1 95 ? 24.620 -9.471 56.998 1.00 14.01 536 TRP A N 1
ATOM 790 C CA . TRP A 1 95 ? 25.795 -8.613 57.038 1.00 12.71 536 TRP A CA 1
ATOM 791 C C . TRP A 1 95 ? 26.428 -8.624 55.696 1.00 13.61 536 TRP A C 1
ATOM 792 O O . TRP A 1 95 ? 26.778 -9.666 55.168 1.00 18.31 536 TRP A O 1
ATOM 803 N N A PHE A 1 96 ? 26.563 -7.438 55.133 0.60 13.11 537 PHE A N 1
ATOM 804 N N B PHE A 1 96 ? 26.590 -7.496 55.106 0.40 15.64 537 PHE A N 1
ATOM 805 C CA A PHE A 1 96 ? 27.158 -7.184 53.807 0.60 14.09 537 PHE A CA 1
ATOM 806 C CA B PHE A 1 96 ? 27.271 -7.485 53.866 0.40 17.93 537 PHE A CA 1
ATOM 807 C C A PHE A 1 96 ? 28.492 -6.512 54.153 0.60 14.68 537 PHE A C 1
ATOM 808 C C B PHE A 1 96 ? 28.484 -6.608 54.064 0.40 17.53 537 PHE A C 1
ATOM 809 O O A PHE A 1 96 ? 28.532 -5.315 54.324 0.60 13.71 537 PHE A O 1
ATOM 810 O O B PHE A 1 96 ? 28.423 -5.392 54.087 0.40 16.67 537 PHE A O 1
ATOM 825 N N . ALA A 1 97 ? 29.573 -7.325 54.318 1.00 16.27 538 ALA A N 1
ATOM 826 C CA . ALA A 1 97 ? 30.821 -6.836 54.812 1.00 19.32 538 ALA A CA 1
ATOM 827 C C . ALA A 1 97 ? 30.458 -6.343 56.222 1.00 20.10 538 ALA A C 1
ATOM 828 O O . ALA A 1 97 ? 29.820 -7.110 56.986 1.00 21.81 538 ALA A O 1
ATOM 830 N N . GLY A 1 98 ? 30.687 -5.097 56.490 1.00 17.97 539 GLY A N 1
ATOM 831 C CA . GLY A 1 98 ? 30.439 -4.513 57.798 1.00 15.47 539 GLY A CA 1
ATOM 832 C C . GLY A 1 98 ? 29.152 -3.735 57.986 1.00 17.75 539 GLY A C 1
ATOM 833 O O . GLY A 1 98 ? 28.993 -3.077 59.012 1.00 21.13 539 GLY A O 1
ATOM 834 N N . ARG A 1 99 ? 28.212 -3.878 57.023 1.00 15.08 540 ARG A N 1
ATOM 835 C CA A ARG A 1 99 ? 26.964 -3.148 57.012 0.18 15.82 540 ARG A CA 1
ATOM 836 C CA B ARG A 1 99 ? 26.948 -3.163 57.079 0.10 16.33 540 ARG A CA 1
ATOM 837 C CA C ARG A 1 99 ? 26.945 -3.154 57.057 0.26 16.38 540 ARG A CA 1
ATOM 838 C CA D ARG A 1 99 ? 26.932 -3.141 57.000 0.46 15.87 540 ARG A CA 1
ATOM 839 C C . ARG A 1 99 ? 25.808 -4.143 57.161 1.00 14.98 540 ARG A C 1
ATOM 840 O O . ARG A 1 99 ? 25.733 -5.088 56.408 1.00 14.48 540 ARG A O 1
ATOM 869 N N . LYS A 1 100 ? 24.907 -3.922 58.117 1.00 13.01 541 LYS A N 1
ATOM 870 C CA A LYS A 1 100 ? 23.734 -4.762 58.227 0.50 12.26 541 LYS A CA 1
ATOM 871 C CA B LYS A 1 100 ? 23.731 -4.781 58.213 0.50 12.56 541 LYS A CA 1
ATOM 872 C C . LYS A 1 100 ? 22.729 -4.334 57.174 1.00 14.20 541 LYS A C 1
ATOM 873 O O . LYS A 1 100 ? 22.403 -3.184 57.103 1.00 18.07 541 LYS A O 1
ATOM 884 N N . VAL A 1 101 ? 22.216 -5.307 56.418 1.00 12.11 542 VAL A N 1
ATOM 885 C CA . VAL A 1 101 ? 21.287 -5.077 55.305 1.00 14.52 542 VAL A CA 1
ATOM 886 C C . VAL A 1 101 ? 19.888 -4.845 55.827 1.00 10.08 542 VAL A C 1
ATOM 887 O O . VAL A 1 101 ? 19.424 -5.606 56.653 1.00 10.96 542 VAL A O 1
ATOM 891 N N . VAL A 1 102 ? 19.244 -3.782 55.362 1.00 9.37 543 VAL A N 1
ATOM 892 C CA . VAL A 1 102 ? 17.861 -3.521 55.649 1.00 9.27 543 VAL A CA 1
ATOM 893 C C . VAL A 1 102 ? 17.086 -3.617 54.312 1.00 8.93 543 VAL A C 1
ATOM 894 O O . VAL A 1 102 ? 17.348 -2.862 53.397 1.00 9.53 543 VAL A O 1
ATOM 898 N N . ALA A 1 103 ? 16.234 -4.645 54.210 1.00 8.44 544 ALA A N 1
ATOM 899 C CA . ALA A 1 103 ? 15.454 -4.918 53.004 1.00 8.05 544 ALA A CA 1
ATOM 900 C C . ALA A 1 103 ? 13.977 -4.915 53.437 1.00 7.49 544 ALA A C 1
ATOM 901 O O . ALA A 1 103 ? 13.580 -5.709 54.308 1.00 9.07 544 ALA A O 1
ATOM 903 N N . GLU A 1 104 ? 13.161 -4.094 52.761 1.00 7.50 545 GLU A N 1
ATOM 904 C CA . GLU A 1 104 ? 11.794 -3.888 53.138 1.00 9.48 545 GLU A CA 1
ATOM 905 C C . GLU A 1 104 ? 10.929 -3.671 51.919 1.00 7.95 545 GLU A C 1
ATOM 906 O O . GLU A 1 104 ? 11.420 -3.231 50.893 1.00 8.35 545 GLU A O 1
ATOM 912 N N . VAL A 1 105 ? 9.637 -3.897 52.087 1.00 7.73 546 VAL A N 1
ATOM 913 C CA A VAL A 1 105 ? 8.672 -3.499 51.063 0.70 7.66 546 VAL A CA 1
ATOM 914 C CA B VAL A 1 105 ? 8.706 -3.526 51.048 0.30 9.17 546 VAL A CA 1
ATOM 915 C C . VAL A 1 105 ? 8.580 -1.994 51.032 1.00 8.66 546 VAL A C 1
ATOM 916 O O . VAL A 1 105 ? 8.553 -1.353 52.069 1.00 11.24 546 VAL A O 1
ATOM 923 N N . TYR A 1 106 ? 8.541 -1.437 49.823 1.00 7.84 547 TYR A N 1
ATOM 924 C CA . TYR A 1 106 ? 8.371 -0.005 49.605 1.00 7.70 547 TYR A CA 1
ATOM 925 C C . TYR A 1 106 ? 7.011 0.241 48.979 1.00 8.33 547 TYR A C 1
ATOM 926 O O . TYR A 1 106 ? 6.618 -0.493 48.100 1.00 10.14 547 TYR A O 1
ATOM 935 N N . ASP A 1 107 ? 6.309 1.286 49.413 1.00 9.12 548 ASP A N 1
ATOM 936 C CA . ASP A 1 107 ? 4.963 1.563 48.933 1.00 10.08 548 ASP A CA 1
ATOM 937 C C . ASP A 1 107 ? 4.928 1.664 47.400 1.00 8.74 548 ASP A C 1
ATOM 938 O O . ASP A 1 107 ? 5.665 2.430 46.783 1.00 9.92 548 ASP A O 1
ATOM 943 N N . GLN A 1 108 ? 3.981 0.953 46.796 1.00 8.97 549 GLN A N 1
ATOM 944 C CA . GLN A 1 108 ? 3.899 0.903 45.344 1.00 9.08 549 GLN A CA 1
ATOM 945 C C . GLN A 1 108 ? 3.491 2.231 44.750 1.00 9.47 549 GLN A C 1
ATOM 946 O O . GLN A 1 108 ? 4.008 2.625 43.719 1.00 9.86 549 GLN A O 1
ATOM 952 N N . GLU A 1 109 ? 2.549 2.897 45.402 1.00 10.36 550 GLU A N 1
ATOM 953 C CA . GLU A 1 109 ? 2.061 4.185 44.916 1.00 10.74 550 GLU A CA 1
ATOM 954 C C . GLU A 1 109 ? 3.133 5.234 44.986 1.00 9.86 550 GLU A C 1
ATOM 955 O O . GLU A 1 109 ? 3.342 5.987 44.014 1.00 11.38 550 GLU A O 1
ATOM 961 N N . ARG A 1 110 ? 3.905 5.255 46.078 1.00 10.02 551 ARG A N 1
ATOM 962 C CA . ARG A 1 110 ? 5.045 6.165 46.127 1.00 9.77 551 ARG A CA 1
ATOM 963 C C . ARG A 1 110 ? 5.995 5.872 44.971 1.00 8.69 551 ARG A C 1
ATOM 964 O O . ARG A 1 110 ? 6.443 6.739 44.260 1.00 9.22 551 ARG A O 1
ATOM 972 N N . PHE A 1 111 ? 6.361 4.614 44.828 1.00 8.26 552 PHE A N 1
ATOM 973 C CA . PHE A 1 111 ? 7.296 4.251 43.786 1.00 8.20 552 PHE A CA 1
ATOM 974 C C . PHE A 1 111 ? 6.813 4.623 42.403 1.00 8.16 552 PHE A C 1
ATOM 975 O O . PHE A 1 111 ? 7.562 5.222 41.620 1.00 9.19 552 PHE A O 1
ATOM 983 N N . ASP A 1 112 ? 5.543 4.339 42.127 1.00 8.37 553 ASP A N 1
ATOM 984 C CA . ASP A 1 112 ? 4.981 4.630 40.803 1.00 9.84 553 ASP A CA 1
ATOM 985 C C . ASP A 1 112 ? 4.980 6.135 40.517 1.00 9.91 553 ASP A C 1
ATOM 986 O O . ASP A 1 112 ? 5.009 6.532 39.337 1.00 11.54 553 ASP A O 1
ATOM 991 N N . ASN A 1 113 ? 4.914 6.944 41.560 1.00 9.65 554 ASN A N 1
ATOM 992 C CA . ASN A 1 113 ? 4.980 8.392 41.476 1.00 10.51 554 ASN A CA 1
ATOM 993 C C . ASN A 1 1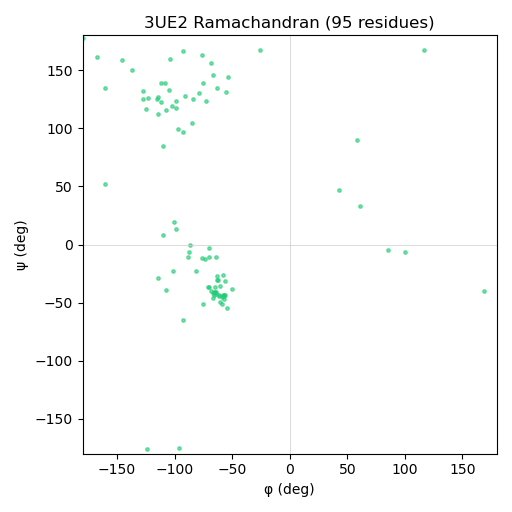13 ? 6.400 8.949 41.488 1.00 9.27 554 ASN A C 1
ATOM 994 O O . ASN A 1 113 ? 6.611 10.148 41.464 1.00 10.24 554 ASN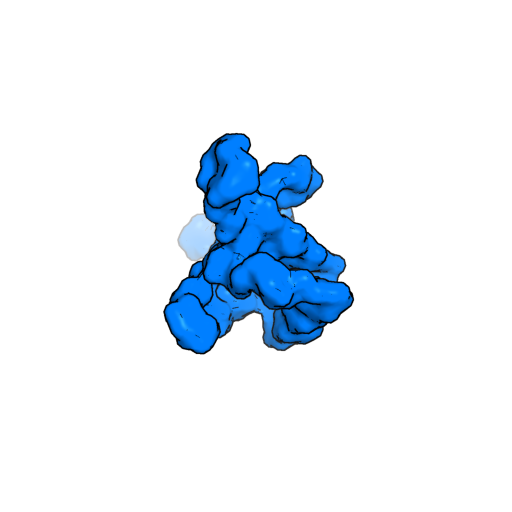 A O 1
ATOM 999 N N . SER A 1 114 ? 7.373 8.071 41.581 1.00 9.33 555 SER A N 1
ATOM 1000 C CA . SER A 1 114 ? 8.796 8.449 41.745 1.00 9.07 555 SER A CA 1
ATOM 1001 C C . SER A 1 114 ? 9.067 9.231 43.012 1.00 8.58 555 SER A C 1
ATOM 1002 O O . SER A 1 114 ? 9.975 10.026 43.075 1.00 10.29 555 SER A O 1
ATOM 1005 N N . ASP A 1 115 ? 8.323 8.919 44.035 1.00 9.13 556 ASP A N 1
ATOM 1006 C CA . ASP A 1 115 ? 8.570 9.438 45.393 1.00 9.18 556 ASP A CA 1
ATOM 1007 C C . ASP A 1 115 ? 9.442 8.404 46.072 1.00 9.25 556 ASP A C 1
ATOM 1008 O O . ASP A 1 115 ? 8.938 7.405 46.570 1.00 9.57 556 ASP A O 1
ATOM 1013 N N . LEU A 1 116 ? 10.737 8.659 46.052 1.00 9.65 557 LEU A N 1
ATOM 1014 C CA . LEU A 1 116 ? 11.743 7.742 46.602 1.00 8.60 557 LEU A CA 1
ATOM 1015 C C . LEU A 1 116 ? 12.228 8.165 47.990 1.00 11.14 557 LEU A C 1
ATOM 1016 O O . LEU A 1 116 ? 13.229 7.667 48.463 1.00 10.49 557 LEU A O 1
ATOM 1021 N N . SER A 1 117 ? 11.431 9.001 48.652 1.00 11.31 558 SER A N 1
ATOM 1022 C CA . SER A 1 117 ? 11.856 9.613 49.948 1.00 12.00 558 SER A CA 1
ATOM 1023 C C . SER A 1 117 ? 11.565 8.867 51.234 1.00 13.65 558 SER A C 1
ATOM 1024 O O . SER A 1 117 ? 12.060 9.301 52.284 1.00 14.26 558 SER A O 1
ATOM 1027 N N . ALA A 1 118 ? 10.765 7.815 51.197 1.00 12.45 559 ALA A N 1
ATOM 1028 C CA . ALA A 1 118 ? 10.307 7.104 52.408 1.00 15.19 559 ALA A CA 1
ATOM 1029 C C . ALA A 1 118 ? 11.188 5.901 52.741 1.00 15.88 559 ALA A C 1
ATOM 1030 O O . ALA A 1 118 ? 12.382 5.883 52.405 1.00 17.54 559 ALA A O 1
#

B-factor: mean 16.22, std 9.04, range [4.19, 84.76]

Nearest PDB structures (foldseek):
  3us5-assembly1_A  TM=8.922E-01  e=1.178E-18  Homo sapiens
  3dxb-assembly2_D  TM=9.718E-01  e=3.074E-16  Escherichia coli O157:H7
  2dny-assembly1_A  TM=8.433E-01  e=1.667E-14  Homo sapiens
  2peh-assembly1_A  TM=8.340E-01  e=9.723E-08  Homo sapiens
  6snj-assembly1_A  TM=6.489E-01  e=1.568E-03  Homo sapiens

GO terms:
  GO:0042802 identical protein binding (F, IPI)
  GO:0005515 protein binding (F, IPI)
  GO:0005654 nucleoplasm (C, TAS)
  GO:0045296 cadherin binding (F, HDA)
  GO:0005654 nucleoplasm (C, IDA)
  GO:0005634 nucleus (C, EXP)
  GO:0003723 RNA binding (F, HDA)

Foldseek 3Di:
DVCVCVVPPPPVVQVQAFQKKKKAPAPVPDDPCPQVVVCVVLVVQAAWPGKDWDFDFDDDDPPGHTMIIMMTGGPGNNSLVSVQVVQAQDQDPPDHIHRDGDRRVCVVVVNPPD

Solvent-accessible surface area: 7827 Å² total

Radius of gyration: 16.61 Å; Cα contacts (8 Å, |Δi|>4): 187; chains: 1; bounding box: 50×43×23 Å

Secondary structure (DSSP, 8-state):
-TTHHHH---HHHHHHS----EE---GGG--TTHHHHHHHHHTTTS-EEEEEEEEEEESSSTT-EEEEEEEEEESSHHHHHHHHHHHTT-EETTEE-EE----HHHHHTT----

Sequence (114 aa):
GSGSSARHVQKKLLRKQEESTVVLRNVDPKDIDDDLEGEVTEEECGKFGAVNRVVIIIYQEKQGEEEEDDAEIIVKIFVEFSIASSETHKKAIQALNGRWFFAGRRRRKKVVAEVVYDQERFDNSDLSA

InterPro domains:
  IPR000504 RNA recognition motif domain [PF00076] (131-201)
  IPR000504 RNA recognition motif domain [PF00076] (228-297)
  IPR000504 RNA recognition motif domain [PS50102] (129-207)
  IPR000504 RNA recognition motif domain [PS50102] (226-304)
  IPR000504 RNA recognition motif domain [PS50102] (462-549)
  IPR000504 RNA recognition motif domain [SM00360] (130-203)
  IPR000504 RNA recognition motif domain [SM00360] (227-300)
  IPR000504 RNA recognition motif domain [SM00360] (463-545)
  IPR003954 RNA recognition motif domain, eukaryotic-type [SM00361] (130-203)
  IPR003954 RNA recognition motif domain, eukaryotic-type [SM00361] (463-545)
  IPR006532 Poly-U binding splicing factor, PUF60-like [TIGR01645] (8-409)
  IPR012677 Nucleotide-binding alpha-beta plait domain superfamily [G3DSA:3.30.70.330] (113-220)
  IPR012677 Nucleotide-binding alpha-beta plait domain superfamily [G3DSA:3.30.70.330] (221-306)
  IPR012677 Nucleotide-binding alpha-beta plait domain superfamily [G3DSA:3.30.70.330] (461-548)
  IPR034209 PUF60, RNA recognition motif 1 [cd12370] (129-204)
  IPR034211 PUF60, RNA recognition motif 2 [cd12371] (226-302)
  IPR034212 PUF60, RNA recognition motif 3 [cd12648] (461-558)
  IPR035979 RNA-binding domain superfamily [SSF54928] (129-204)
  IPR035979 RNA-binding domain superfamily [SSF54928] (226-550)
  IPR051974 Poly(U)-binding-splicing regulator [PTHR47330] (23-559)